Protein AF-A0A960NZM0-F1 (afdb_monomer)

Secondary structure (DSSP, 8-state):
-----EEEEEE-TT-SSHHHHHHHHHHHHHHHTT-EEEEEE-S-SSPP----HHHHHHTTS---TTS-EEEES-GGG--TT-SS-EEEE----SSS--HHHHHHHTTSSEEE-SSHHHHHH-

Radius of gyration: 14.07 Å; Cα contacts (8 Å, |Δi|>4): 224; chains: 1; bounding box: 39×29×35 Å

Sequence (122 aa):
MSEGRRLVWQSRWGLPIGYSIHSEEMAVALLRRGVRLAFQRSRWPVRGEIRDPLLIEASRRAVPPDAPMVAYDQADLFETAHPGHKVGFTMLEVDGLPADWVAACNRMDEIWTPSRWGAEVF

Solvent-accessible surface area (backbone atoms only — not comparable to full-atom values): 7037 Å² total; per-residue (Å²): 129,83,80,67,58,55,35,33,41,27,32,54,54,41,35,102,42,74,68,20,53,56,49,47,54,53,51,54,57,39,45,77,71,63,36,46,52,15,44,40,76,45,82,65,89,77,82,38,67,68,78,55,69,69,58,51,56,23,55,70,39,76,70,62,60,78,37,39,31,40,26,43,38,62,43,73,52,46,75,64,80,62,82,26,57,37,32,37,33,42,85,83,92,62,99,70,79,56,70,58,32,52,57,38,53,74,54,34,79,41,80,46,48,95,44,72,69,47,66,76,74,109

pLDDT: mean 93.37, std 9.21, range [40.94, 98.69]

Nearest PDB structures (foldseek):
  1xv5-assembly1_A  TM=5.093E-01  e=2.959E-02  Tequatrovirus T4
  1y8z-assembly1_A  TM=4.773E-01  e=6.019E-02  Tequatrovirus T4
  1y6g-assembly1_B  TM=4.669E-01  e=1.924E-01  Tequatrovirus T4
  2eq5-assembly2_D  TM=3.579E-01  e=7.966E-01  Pyrococcus horikoshii OT3
  3ksm-assembly2_A  TM=4.436E-01  e=3.298E+00  Hahella chejuensis KCTC 2396

Foldseek 3Di:
DPPFAEEEEEAQAQDPDPLNVVSVVVVVVCVVVRYQYAYDYWPDPDHHDHDDPSVVVNPPDDDDLAHEYEHRDQLLRAPLVRNYAYEYEDDDDDDADDPSSVVSCVSHPYYDYPDPVVVVRD

Structure (mmCIF, N/CA/C/O backbone):
data_AF-A0A960NZM0-F1
#
_entry.id   AF-A0A960NZM0-F1
#
loop_
_atom_site.group_PDB
_atom_site.id
_atom_site.type_symbol
_atom_site.label_atom_id
_atom_site.label_alt_id
_atom_site.label_comp_id
_atom_site.label_asym_id
_atom_site.label_entity_id
_atom_site.label_seq_id
_atom_site.pdbx_PDB_ins_code
_atom_site.Cartn_x
_atom_site.Cartn_y
_atom_site.Cartn_z
_atom_site.occupancy
_atom_site.B_iso_or_equiv
_atom_site.auth_seq_id
_atom_site.auth_comp_id
_atom_site.auth_asym_id
_atom_site.auth_atom_id
_atom_site.pdbx_PDB_model_num
ATOM 1 N N . MET A 1 1 ? -26.244 -2.349 12.254 1.00 40.94 1 MET A N 1
ATOM 2 C CA . MET A 1 1 ? -25.157 -1.351 12.164 1.00 40.94 1 MET A CA 1
ATOM 3 C C . MET A 1 1 ? -24.362 -1.707 10.923 1.00 40.94 1 MET 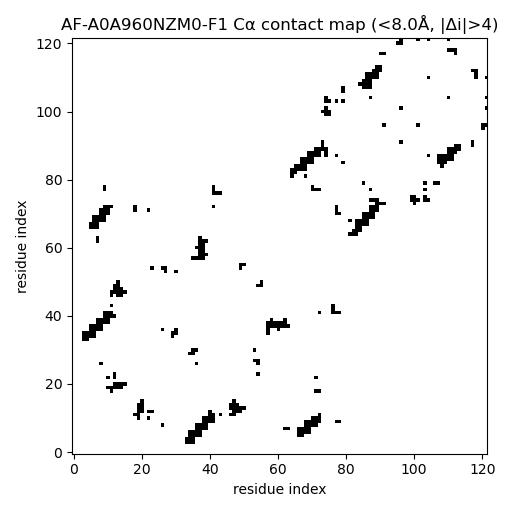A C 1
ATOM 5 O O . MET A 1 1 ? -23.819 -2.799 10.899 1.00 40.94 1 MET A O 1
ATOM 9 N N . SER A 1 2 ? -24.383 -0.894 9.865 1.00 46.75 2 SER A N 1
ATOM 10 C CA . SER A 1 2 ? -23.482 -1.130 8.728 1.00 46.75 2 SER A CA 1
ATOM 11 C C . SER A 1 2 ? -22.060 -1.043 9.271 1.00 46.75 2 SER A C 1
ATOM 13 O O . SER A 1 2 ? -21.682 0.026 9.750 1.00 46.75 2 SER A O 1
ATOM 15 N N . GLU A 1 3 ? -21.287 -2.130 9.242 1.00 60.25 3 GLU A N 1
ATOM 16 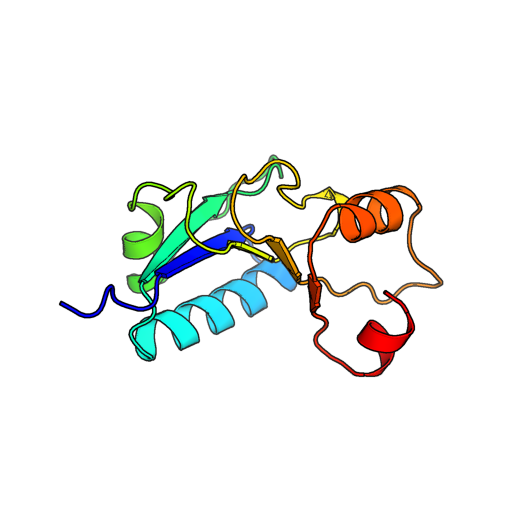C CA . GLU A 1 3 ? -19.838 -2.012 9.414 1.00 60.25 3 GLU A CA 1
ATOM 17 C C . GLU A 1 3 ? -19.358 -0.975 8.392 1.00 60.25 3 GLU A C 1
ATOM 19 O O . GLU A 1 3 ? -19.628 -1.092 7.195 1.00 60.25 3 GLU A O 1
ATOM 24 N N . GLY A 1 4 ? -18.772 0.126 8.864 1.00 76.06 4 GLY A N 1
ATOM 25 C CA . GLY A 1 4 ? -18.246 1.156 7.973 1.00 76.06 4 GLY A CA 1
ATOM 26 C C . GLY A 1 4 ? -17.177 0.553 7.061 1.00 76.06 4 GLY A C 1
ATOM 27 O O . GLY A 1 4 ? -16.436 -0.332 7.487 1.00 76.06 4 GLY A O 1
ATOM 28 N N . ARG A 1 5 ? -17.085 1.033 5.815 1.00 91.44 5 ARG A N 1
ATOM 29 C CA . ARG A 1 5 ? -16.081 0.574 4.840 1.00 91.44 5 ARG A CA 1
ATOM 30 C C . ARG A 1 5 ? -14.685 0.686 5.463 1.00 91.44 5 ARG A C 1
ATOM 32 O O . ARG A 1 5 ? -14.240 1.798 5.746 1.00 91.44 5 ARG A O 1
ATOM 39 N N . ARG A 1 6 ? -14.024 -0.448 5.705 1.00 95.69 6 ARG A N 1
ATOM 40 C CA . ARG A 1 6 ? -12.700 -0.546 6.340 1.00 95.69 6 ARG A CA 1
ATOM 41 C C . ARG A 1 6 ? -11.689 -1.157 5.382 1.00 95.69 6 ARG A C 1
ATOM 43 O O . ARG A 1 6 ? -12.048 -2.029 4.598 1.00 95.69 6 ARG A O 1
ATOM 50 N N . LEU A 1 7 ? -10.450 -0.686 5.451 1.00 97.31 7 LEU A N 1
ATOM 51 C CA . LEU A 1 7 ? -9.372 -1.117 4.569 1.00 97.31 7 LEU A CA 1
ATOM 52 C C . LEU A 1 7 ? -8.027 -1.037 5.301 1.00 97.31 7 LEU A C 1
ATOM 54 O O . LEU A 1 7 ? -7.761 -0.076 6.026 1.00 97.31 7 LEU A O 1
ATOM 58 N N . VAL A 1 8 ? -7.168 -2.030 5.098 1.00 98.50 8 VAL A N 1
ATOM 59 C CA . VAL A 1 8 ? -5.751 -1.947 5.461 1.00 98.50 8 VAL A CA 1
ATOM 60 C C . VAL A 1 8 ? -5.003 -1.306 4.299 1.00 98.50 8 VAL A C 1
ATOM 62 O O . VAL A 1 8 ? -5.140 -1.726 3.154 1.00 98.50 8 VAL A O 1
ATOM 65 N N . TRP A 1 9 ? -4.219 -0.275 4.578 1.00 98.62 9 TRP A N 1
ATOM 66 C CA . TRP A 1 9 ? -3.398 0.389 3.575 1.00 98.62 9 TRP A CA 1
ATOM 67 C C . TRP A 1 9 ? -1.933 0.149 3.899 1.00 98.62 9 TRP A C 1
ATOM 69 O O . TRP A 1 9 ? -1.424 0.691 4.885 1.00 98.62 9 TRP A O 1
ATOM 79 N N . GLN A 1 10 ? -1.263 -0.673 3.094 1.00 98.38 10 GLN A N 1
ATOM 80 C CA . GLN A 1 10 ? 0.172 -0.861 3.208 1.00 98.38 10 GLN A CA 1
ATOM 81 C C . GLN A 1 10 ? 0.917 0.103 2.291 1.00 98.38 10 GLN A C 1
ATOM 83 O O . GLN A 1 10 ? 0.627 0.167 1.103 1.00 98.38 10 GLN A O 1
ATOM 88 N N . SER A 1 11 ? 1.871 0.856 2.847 1.00 97.94 11 SER A N 1
ATOM 89 C CA . SER A 1 11 ? 2.695 1.808 2.091 1.00 97.94 11 SER A CA 1
ATOM 90 C C . SER A 1 11 ? 3.938 2.257 2.882 1.00 97.94 11 SER A C 1
ATOM 92 O O . SER A 1 11 ? 4.222 1.764 3.981 1.00 97.94 11 SER A O 1
ATOM 94 N N . ARG A 1 12 ? 4.664 3.227 2.319 1.00 96.69 12 ARG A N 1
ATOM 95 C CA . ARG A 1 12 ? 5.855 3.896 2.855 1.00 96.69 12 ARG A CA 1
ATOM 96 C C . ARG A 1 12 ? 5.625 5.384 3.154 1.00 96.69 12 ARG A C 1
ATOM 98 O O . ARG A 1 12 ? 6.541 6.174 2.954 1.00 96.69 12 ARG A O 1
ATOM 105 N N . TRP A 1 13 ? 4.425 5.746 3.623 1.00 98.00 13 TRP A N 1
ATOM 106 C CA . TRP A 1 13 ? 4.042 7.135 3.920 1.00 98.00 13 TRP A CA 1
ATOM 107 C C . TRP A 1 13 ? 5.139 7.930 4.647 1.00 98.00 13 TRP A C 1
ATOM 109 O O . TRP A 1 13 ? 5.797 7.431 5.567 1.00 98.00 13 TRP A O 1
ATOM 119 N N . GLY A 1 14 ? 5.292 9.189 4.249 1.00 97.56 14 GLY A N 1
ATOM 120 C CA . GLY A 1 14 ? 6.273 10.140 4.752 1.00 97.56 14 GLY A CA 1
ATOM 121 C C . GLY A 1 14 ? 7.628 10.100 4.042 1.00 97.56 14 GLY A C 1
ATOM 122 O O . GLY A 1 14 ? 8.518 10.864 4.420 1.00 97.56 14 GLY A O 1
ATOM 123 N N . LEU A 1 15 ? 7.842 9.206 3.067 1.00 97.12 15 LEU A N 1
ATOM 124 C CA . LEU A 1 15 ? 9.054 9.227 2.242 1.00 97.12 15 LEU A CA 1
ATOM 125 C C . LEU A 1 15 ? 8.874 10.189 1.054 1.00 97.12 15 LEU A C 1
ATOM 127 O O . LEU A 1 15 ? 7.833 10.167 0.405 1.00 97.12 15 LEU A O 1
ATOM 131 N N . PRO A 1 16 ? 9.889 10.987 0.679 1.00 95.12 16 PRO A N 1
ATOM 132 C CA . PRO A 1 16 ? 9.798 11.910 -0.454 1.00 95.12 16 PRO A CA 1
ATOM 133 C C . PRO A 1 16 ? 10.038 11.190 -1.797 1.00 95.12 16 PRO A C 1
ATOM 135 O O . PRO A 1 16 ? 10.929 11.554 -2.560 1.00 95.12 16 PRO A O 1
ATOM 138 N N . ILE A 1 17 ? 9.276 10.128 -2.073 1.00 93.25 17 ILE A N 1
ATOM 139 C CA . ILE A 1 17 ? 9.381 9.301 -3.288 1.00 93.25 17 ILE A CA 1
ATOM 140 C C . ILE A 1 17 ? 8.021 9.172 -3.975 1.00 93.25 17 ILE A C 1
ATOM 142 O O . ILE A 1 17 ? 6.990 9.191 -3.305 1.00 93.25 17 ILE A O 1
ATOM 146 N N . GLY A 1 18 ? 8.016 8.971 -5.298 1.00 91.75 18 GLY A N 1
ATOM 147 C CA . GLY A 1 18 ? 6.788 8.939 -6.107 1.00 91.75 18 GLY A CA 1
ATOM 148 C C . GLY A 1 18 ? 5.720 7.970 -5.587 1.00 91.75 18 GLY A C 1
ATOM 149 O O . GLY A 1 18 ? 4.565 8.358 -5.433 1.00 91.75 18 GLY A O 1
ATOM 150 N N . TYR A 1 19 ? 6.124 6.752 -5.207 1.00 93.50 19 TYR A N 1
ATOM 151 C CA . TYR A 1 19 ? 5.231 5.770 -4.585 1.00 93.50 19 TYR A CA 1
ATOM 152 C C . TYR A 1 19 ? 4.552 6.299 -3.319 1.00 93.50 19 TYR A C 1
ATOM 154 O O . TYR A 1 19 ? 3.342 6.176 -3.184 1.00 93.50 19 TYR A O 1
ATOM 162 N N . SER A 1 20 ? 5.312 6.893 -2.397 1.00 95.88 20 SER A N 1
ATOM 163 C CA . SER A 1 20 ? 4.767 7.390 -1.129 1.00 95.88 20 SER A CA 1
ATOM 164 C C . SER A 1 20 ? 3.835 8.570 -1.360 1.00 95.88 20 SER A C 1
ATOM 166 O O . SER A 1 20 ? 2.714 8.551 -0.869 1.00 95.88 20 SER A O 1
ATOM 168 N N . ILE A 1 21 ? 4.257 9.544 -2.172 1.00 96.31 21 ILE A N 1
ATOM 169 C CA . ILE A 1 21 ? 3.478 10.757 -2.451 1.00 96.31 21 ILE A CA 1
ATOM 170 C C . ILE A 1 21 ? 2.118 10.389 -3.055 1.00 96.31 21 ILE A C 1
ATOM 172 O O . ILE A 1 21 ? 1.081 10.802 -2.543 1.00 96.31 21 ILE A O 1
ATOM 176 N N . HIS A 1 22 ? 2.091 9.554 -4.098 1.00 96.38 22 HIS A N 1
ATOM 177 C CA . HIS A 1 22 ? 0.825 9.161 -4.721 1.00 96.38 22 HIS A CA 1
ATOM 178 C C . HIS A 1 22 ? -0.029 8.280 -3.787 1.00 96.38 22 HIS A C 1
ATOM 180 O O . HIS A 1 22 ? -1.250 8.433 -3.727 1.00 96.38 22 HIS A O 1
ATOM 186 N N . SER A 1 23 ? 0.606 7.408 -2.998 1.00 97.81 23 SER A N 1
ATOM 187 C CA . SER A 1 23 ? -0.076 6.585 -1.995 1.00 97.81 23 SER A CA 1
ATOM 188 C C . SER A 1 23 ? -0.759 7.411 -0.901 1.00 97.81 23 SER A C 1
ATOM 190 O O . SER A 1 23 ? -1.869 7.080 -0.482 1.00 97.81 23 SER A O 1
ATOM 192 N N . GLU A 1 24 ? -0.107 8.474 -0.428 1.00 98.50 24 GLU A N 1
ATOM 193 C CA . GLU A 1 24 ? -0.643 9.397 0.577 1.00 98.50 24 GLU A CA 1
ATOM 194 C C . GLU A 1 24 ? -1.878 10.130 0.046 1.00 98.50 24 GLU A C 1
ATOM 196 O O . GLU A 1 24 ? -2.915 10.129 0.710 1.00 98.50 24 GLU A O 1
ATOM 201 N N . GLU A 1 25 ? -1.819 10.657 -1.181 1.00 98.12 25 GLU A N 1
ATOM 202 C CA . GLU A 1 25 ? -2.955 11.340 -1.814 1.00 98.12 25 GLU A CA 1
ATOM 203 C C . GLU A 1 25 ? -4.178 10.422 -1.962 1.00 98.12 25 GLU A C 1
ATOM 205 O O . GLU A 1 25 ? -5.305 10.802 -1.620 1.00 98.12 25 GLU A O 1
ATOM 210 N N . MET A 1 26 ? -3.972 9.176 -2.405 1.00 98.00 26 MET A N 1
ATOM 211 C CA . MET A 1 26 ? -5.056 8.192 -2.503 1.00 98.00 26 MET A CA 1
ATOM 212 C C . MET A 1 26 ? -5.644 7.846 -1.131 1.00 98.00 26 MET A C 1
ATOM 214 O O . MET A 1 26 ? -6.868 7.803 -0.971 1.00 98.00 26 MET A O 1
ATOM 218 N N . ALA A 1 27 ? -4.795 7.642 -0.124 1.00 98.44 27 ALA A N 1
ATOM 219 C CA . ALA A 1 27 ? -5.235 7.339 1.231 1.00 98.44 27 ALA A CA 1
ATOM 220 C C . ALA A 1 27 ? -6.043 8.490 1.853 1.00 98.44 27 ALA A C 1
ATOM 222 O O . ALA A 1 27 ? -7.122 8.260 2.409 1.00 98.44 27 ALA A O 1
ATOM 223 N N . VAL A 1 28 ? -5.585 9.735 1.698 1.00 98.69 28 VAL A N 1
ATOM 224 C CA . VAL A 1 28 ? -6.317 10.936 2.131 1.00 98.69 28 VAL A CA 1
ATOM 225 C C . VAL A 1 28 ? -7.662 11.040 1.408 1.00 98.69 28 VAL A C 1
ATOM 227 O O . VAL A 1 28 ? -8.691 11.304 2.039 1.00 98.69 28 VAL A O 1
ATOM 230 N N . ALA A 1 29 ? -7.702 10.783 0.098 1.00 98.25 29 ALA A N 1
ATOM 231 C CA . ALA A 1 29 ? -8.935 10.818 -0.685 1.00 98.25 29 ALA A CA 1
ATOM 232 C C . ALA A 1 29 ? -9.967 9.759 -0.244 1.00 98.25 29 ALA A C 1
ATOM 234 O O . ALA A 1 29 ? -11.174 10.029 -0.301 1.00 98.25 29 ALA A O 1
ATOM 235 N N . LEU A 1 30 ? -9.515 8.582 0.203 1.00 97.75 30 LEU A N 1
ATOM 236 C CA . LEU A 1 30 ? -10.356 7.527 0.781 1.00 97.75 30 LEU A CA 1
ATOM 237 C C . LEU A 1 30 ? -10.874 7.909 2.173 1.00 97.75 30 LEU A C 1
ATOM 239 O O . LEU A 1 30 ? -12.073 7.785 2.435 1.00 97.75 30 LEU A O 1
ATOM 243 N N . LEU A 1 31 ? -10.002 8.437 3.038 1.00 97.94 31 LEU A N 1
ATOM 244 C CA . LEU A 1 31 ? -10.372 8.919 4.374 1.00 97.94 31 LEU A CA 1
ATOM 245 C C . LEU A 1 31 ? -11.439 10.020 4.289 1.00 97.94 31 LEU A C 1
ATOM 247 O O . LEU A 1 31 ? -12.456 9.947 4.978 1.00 97.94 31 LEU A O 1
ATOM 251 N N . ARG A 1 32 ? -11.283 10.978 3.364 1.00 97.44 32 ARG A N 1
ATOM 252 C CA . ARG A 1 32 ? -12.276 12.038 3.094 1.00 97.44 32 ARG A CA 1
ATOM 253 C C . ARG A 1 32 ? -13.623 11.508 2.584 1.00 97.44 32 ARG A C 1
ATOM 255 O O . ARG A 1 32 ? -14.635 12.181 2.741 1.00 97.44 32 ARG A O 1
ATOM 262 N N . ARG A 1 33 ? -13.657 10.305 2.002 1.00 96.75 33 ARG A N 1
ATOM 263 C CA . ARG A 1 33 ? -14.885 9.605 1.568 1.00 96.75 3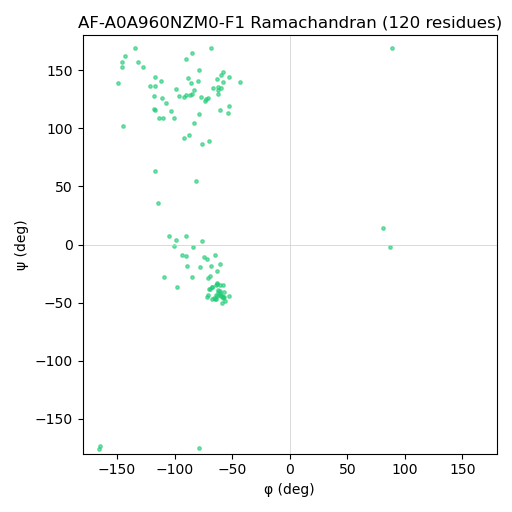3 ARG A CA 1
ATOM 264 C C . ARG A 1 33 ? -15.480 8.699 2.652 1.00 96.75 33 ARG A C 1
ATOM 266 O O . ARG A 1 33 ? -16.420 7.954 2.378 1.00 96.75 33 ARG A O 1
ATOM 273 N N . GLY A 1 34 ? -14.944 8.749 3.872 1.00 96.19 34 GLY A N 1
ATOM 274 C CA . GLY A 1 34 ? -15.432 7.979 5.014 1.00 96.19 34 GLY A CA 1
ATOM 275 C C . GLY A 1 34 ? -14.943 6.530 5.059 1.00 96.19 34 GLY A C 1
ATOM 276 O O . GLY A 1 34 ? -15.500 5.735 5.817 1.00 96.19 34 GLY A O 1
ATOM 277 N N . VAL A 1 35 ? -13.923 6.161 4.275 1.00 97.19 35 VAL A N 1
ATOM 278 C CA . VAL A 1 35 ? -13.280 4.844 4.396 1.00 97.19 35 VAL A CA 1
ATOM 279 C C . VAL A 1 35 ? -12.357 4.855 5.611 1.00 97.19 35 VAL A C 1
ATOM 281 O O . VAL A 1 35 ? -11.491 5.717 5.754 1.00 97.19 35 VAL A O 1
ATOM 284 N N . ARG A 1 36 ? -12.520 3.883 6.505 1.00 97.50 36 ARG A N 1
ATOM 285 C CA . ARG A 1 36 ? -11.681 3.723 7.691 1.00 97.50 36 ARG A CA 1
ATOM 286 C C . ARG A 1 36 ? -10.404 2.968 7.326 1.00 97.50 36 ARG A C 1
ATOM 288 O O . ARG A 1 36 ? -10.440 1.751 7.175 1.00 97.50 36 ARG A O 1
ATOM 295 N N . LEU A 1 37 ? -9.284 3.683 7.232 1.00 98.25 37 LEU A N 1
ATOM 296 C CA . LEU A 1 37 ? -7.975 3.068 6.994 1.00 98.25 37 LEU A CA 1
ATOM 297 C C . LEU A 1 37 ? -7.275 2.671 8.297 1.00 98.25 37 LEU A C 1
ATOM 299 O O . LEU A 1 37 ? -7.364 3.416 9.275 1.00 98.25 37 LEU A O 1
ATOM 303 N N . ALA A 1 38 ? -6.569 1.540 8.282 1.00 98.25 38 ALA A N 1
ATOM 304 C CA . ALA A 1 38 ? -5.487 1.201 9.208 1.00 98.25 38 ALA A CA 1
ATOM 305 C C . ALA A 1 38 ? -4.182 1.063 8.409 1.00 98.25 38 ALA A C 1
ATOM 307 O O . ALA A 1 38 ? -4.187 0.480 7.325 1.00 98.25 38 ALA A O 1
ATOM 308 N N . PHE A 1 39 ? -3.080 1.618 8.913 1.00 98.31 39 PHE A N 1
ATOM 309 C CA . PHE A 1 39 ? -1.804 1.625 8.192 1.00 98.31 39 PHE A CA 1
ATOM 310 C C . PHE A 1 39 ? -0.955 0.396 8.522 1.00 98.31 39 PHE A C 1
ATOM 312 O O . PHE A 1 39 ? -0.658 0.137 9.689 1.00 98.31 39 PHE A O 1
ATOM 319 N N . GLN A 1 40 ? -0.485 -0.297 7.489 1.00 97.62 40 GLN A N 1
ATOM 320 C CA . GLN A 1 40 ? 0.520 -1.353 7.585 1.00 97.62 40 GLN A CA 1
ATOM 321 C C . GLN A 1 40 ? 1.816 -0.837 6.944 1.00 97.62 40 GLN A C 1
ATOM 323 O O . GLN A 1 40 ? 1.916 -0.675 5.734 1.00 97.62 40 GLN A O 1
ATOM 328 N N . ARG A 1 41 ? 2.859 -0.556 7.723 1.00 96.38 41 ARG A N 1
ATOM 329 C CA . ARG A 1 41 ? 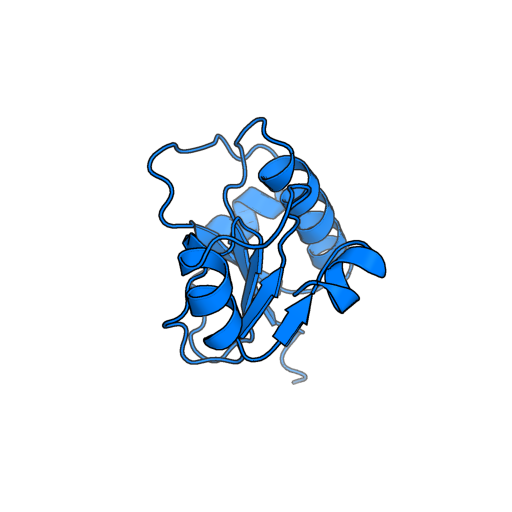4.126 -0.106 7.123 1.00 96.38 41 ARG A CA 1
ATOM 330 C C . ARG A 1 41 ? 4.745 -1.239 6.295 1.00 96.38 41 ARG A C 1
ATOM 332 O O . ARG A 1 41 ? 4.824 -2.364 6.787 1.00 96.38 41 ARG A O 1
ATOM 339 N N . SER A 1 42 ? 5.220 -0.943 5.084 1.00 94.94 42 SER A N 1
ATOM 340 C CA . SER A 1 42 ? 5.950 -1.942 4.294 1.00 94.94 42 SER A CA 1
ATOM 341 C C . SER A 1 42 ? 7.310 -2.294 4.914 1.00 94.94 42 SER A C 1
ATOM 343 O O . SER A 1 42 ? 7.783 -1.650 5.857 1.00 94.94 42 SER A O 1
ATOM 345 N N . ARG A 1 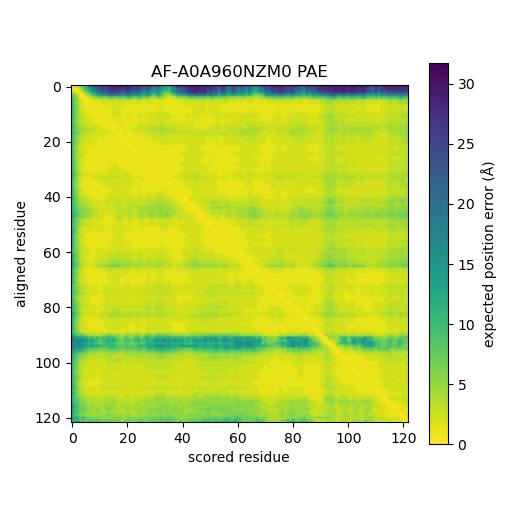43 ? 7.948 -3.354 4.407 1.00 94.00 43 ARG A N 1
ATOM 346 C CA . ARG A 1 43 ? 9.211 -3.891 4.953 1.00 94.00 43 ARG A CA 1
ATOM 347 C C . ARG A 1 43 ? 10.446 -3.060 4.594 1.00 94.00 43 ARG A C 1
ATOM 349 O O . ARG A 1 43 ? 11.557 -3.429 4.968 1.00 94.00 43 ARG A O 1
ATOM 356 N N . TRP A 1 44 ? 10.265 -1.939 3.899 1.00 94.12 44 TRP A N 1
ATOM 357 C CA . TRP A 1 44 ? 11.352 -1.035 3.549 1.00 94.12 44 TRP A CA 1
ATOM 358 C C . TRP A 1 44 ? 12.065 -0.496 4.805 1.00 94.12 44 TRP A C 1
ATOM 360 O 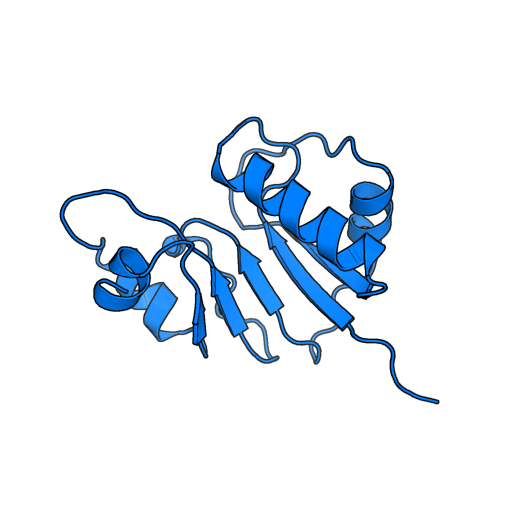O . TRP A 1 44 ? 11.400 -0.076 5.757 1.00 94.12 44 TRP A O 1
ATOM 370 N N . PRO A 1 45 ? 13.412 -0.482 4.838 1.00 93.50 45 PRO A N 1
ATOM 371 C CA . PRO A 1 45 ? 14.158 -0.159 6.055 1.00 93.50 45 PRO A CA 1
ATOM 372 C C . PRO A 1 45 ? 14.077 1.323 6.445 1.00 93.50 45 PRO A C 1
ATOM 374 O O . PRO A 1 45 ? 14.160 1.656 7.629 1.00 93.50 45 PRO A O 1
ATOM 377 N N . VAL A 1 46 ? 13.912 2.223 5.469 1.00 94.12 46 VAL A N 1
ATOM 378 C CA . VAL A 1 46 ? 13.877 3.672 5.716 1.00 94.12 46 VAL A CA 1
ATOM 379 C C . VAL A 1 46 ? 12.478 4.101 6.142 1.00 94.12 46 VAL A C 1
ATOM 381 O O . VAL A 1 46 ? 11.484 3.752 5.507 1.00 94.12 46 VAL A O 1
ATOM 384 N N . ARG A 1 47 ? 12.403 4.900 7.208 1.00 92.88 47 ARG A N 1
ATOM 385 C CA . ARG A 1 47 ? 11.145 5.455 7.712 1.00 92.88 47 ARG A CA 1
ATOM 386 C C . ARG A 1 47 ? 10.953 6.883 7.226 1.00 92.88 47 ARG A C 1
ATOM 388 O O . ARG A 1 47 ? 11.874 7.689 7.309 1.00 92.88 47 ARG A O 1
ATOM 395 N N . GLY A 1 48 ? 9.744 7.164 6.757 1.00 93.25 48 GLY A N 1
ATOM 396 C CA . GLY A 1 48 ? 9.275 8.510 6.471 1.00 93.25 48 GLY A CA 1
ATOM 397 C C . GLY A 1 48 ? 8.708 9.209 7.702 1.00 93.25 48 GLY A C 1
ATOM 398 O O . GLY A 1 48 ? 8.387 8.571 8.709 1.00 93.25 48 GLY A O 1
ATOM 399 N N . GLU A 1 49 ? 8.559 10.524 7.599 1.00 96.56 49 GLU A N 1
ATOM 400 C CA . GLU A 1 49 ? 7.823 11.336 8.567 1.00 96.56 49 GLU A CA 1
ATOM 401 C C . GLU A 1 49 ? 6.426 11.623 8.003 1.00 96.56 49 GLU A C 1
ATOM 403 O O . GLU A 1 49 ? 6.279 12.379 7.045 1.00 96.56 49 GLU A O 1
ATOM 408 N N . ILE A 1 50 ? 5.392 11.006 8.580 1.00 97.88 50 ILE A N 1
ATOM 409 C CA . ILE A 1 50 ? 4.002 11.256 8.177 1.00 97.88 50 ILE A CA 1
ATOM 410 C C . ILE A 1 50 ? 3.589 12.636 8.698 1.00 97.88 50 ILE A C 1
ATOM 412 O O . ILE A 1 50 ? 3.652 12.878 9.903 1.00 97.88 50 ILE A O 1
ATOM 416 N N . ARG A 1 51 ? 3.144 13.524 7.801 1.00 97.00 51 ARG A N 1
ATOM 417 C CA . ARG A 1 51 ? 2.784 14.914 8.141 1.00 97.00 51 ARG A CA 1
ATOM 418 C C . ARG A 1 51 ? 1.289 15.210 8.080 1.00 97.00 51 ARG A C 1
ATOM 420 O O . ARG A 1 51 ? 0.825 16.084 8.807 1.00 97.00 51 ARG A O 1
ATOM 427 N N . ASP A 1 52 ? 0.534 14.498 7.245 1.00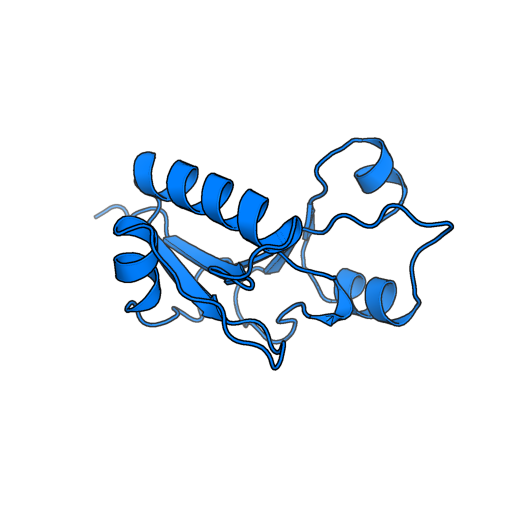 98.31 52 ASP A N 1
ATOM 428 C CA . ASP A 1 52 ? -0.911 14.709 7.136 1.00 98.31 52 ASP A CA 1
ATOM 429 C C . ASP A 1 52 ? -1.638 14.198 8.403 1.00 98.31 52 ASP A C 1
ATOM 431 O O . ASP A 1 52 ? -1.474 13.029 8.775 1.00 98.31 52 ASP A O 1
ATOM 435 N N . PRO A 1 53 ? -2.458 15.029 9.079 1.00 98.38 53 PRO A N 1
ATOM 436 C CA . PRO A 1 53 ? -3.154 14.632 10.303 1.00 98.38 53 PRO A CA 1
ATOM 437 C C . PRO A 1 53 ? -4.074 13.412 10.156 1.00 98.38 53 PRO A C 1
ATOM 439 O O . PRO A 1 53 ? -4.170 12.613 11.090 1.00 98.38 53 PRO A O 1
ATOM 442 N N . LEU A 1 54 ? -4.729 13.233 9.002 1.00 98.31 54 LEU A N 1
ATOM 443 C CA . LEU A 1 54 ? -5.611 12.089 8.748 1.00 98.31 54 LEU A CA 1
ATOM 444 C C . LEU A 1 54 ? -4.802 10.796 8.632 1.00 98.31 54 LEU A C 1
ATOM 446 O O . LEU A 1 54 ? -5.220 9.750 9.135 1.00 98.31 54 LEU A O 1
ATOM 450 N N . LEU A 1 55 ? -3.625 10.868 8.009 1.00 98.62 55 LEU A N 1
ATOM 451 C CA . LEU A 1 55 ? -2.714 9.731 7.903 1.00 98.62 55 LEU A CA 1
ATOM 452 C C . LEU A 1 55 ? -2.088 9.378 9.255 1.00 98.62 55 LEU A C 1
ATOM 454 O O . LEU A 1 55 ? -1.989 8.196 9.581 1.00 98.62 55 LEU A O 1
ATOM 458 N N . ILE A 1 56 ? -1.742 10.376 10.077 1.00 98.69 56 ILE A N 1
ATOM 459 C CA . ILE A 1 56 ? -1.279 10.165 11.461 1.00 98.69 56 ILE A CA 1
ATOM 460 C C . ILE A 1 56 ? -2.358 9.463 12.297 1.00 98.69 56 ILE A C 1
ATOM 462 O O . ILE A 1 56 ? -2.053 8.571 13.090 1.00 98.69 56 ILE A O 1
ATOM 466 N N . GLU A 1 57 ? -3.628 9.847 12.151 1.00 98.31 57 GLU A N 1
ATOM 467 C CA . GLU A 1 57 ? -4.724 9.169 12.848 1.00 98.31 57 GLU A CA 1
ATOM 468 C C . GLU A 1 57 ? -4.881 7.721 12.360 1.00 98.31 57 GLU A C 1
ATOM 470 O O . GLU A 1 57 ? -4.964 6.793 13.171 1.00 98.31 57 GLU A O 1
ATOM 475 N N . ALA A 1 58 ? -4.868 7.507 11.041 1.00 98.25 58 ALA A N 1
ATOM 476 C CA . ALA A 1 58 ? -4.944 6.177 10.445 1.00 98.25 58 ALA A CA 1
ATOM 477 C C . ALA A 1 58 ? -3.772 5.278 10.877 1.00 98.25 58 ALA A C 1
ATOM 479 O O . ALA A 1 58 ? -3.969 4.082 11.107 1.00 98.25 58 ALA A O 1
ATOM 480 N N . SER A 1 59 ? -2.574 5.847 11.057 1.00 98.00 59 SER A N 1
ATOM 481 C CA . SER A 1 59 ? -1.374 5.102 11.439 1.00 98.00 59 SER A CA 1
ATOM 482 C C . SER A 1 59 ? -1.359 4.604 12.880 1.00 98.00 59 SER A C 1
ATOM 484 O O . SER A 1 59 ? -0.506 3.797 13.238 1.00 98.00 59 SER A O 1
ATOM 486 N N . ARG A 1 60 ? -2.275 5.090 13.721 1.00 97.62 60 ARG A N 1
ATOM 487 C CA . ARG A 1 60 ? -2.414 4.666 15.124 1.00 97.62 60 ARG A CA 1
ATOM 488 C C . ARG A 1 60 ? -3.430 3.541 15.310 1.00 97.62 60 ARG A C 1
ATOM 490 O O . ARG A 1 60 ? -3.554 3.012 16.412 1.00 97.62 60 ARG A O 1
ATOM 497 N N . ARG A 1 61 ? -4.191 3.197 14.270 1.00 96.88 61 ARG A N 1
ATOM 498 C CA . ARG A 1 61 ? -5.230 2.163 14.339 1.00 96.88 61 ARG A CA 1
ATOM 499 C C . ARG A 1 61 ? -4.599 0.777 14.238 1.00 96.88 61 ARG A C 1
ATOM 501 O O . ARG A 1 61 ? -3.682 0.566 13.452 1.00 96.88 61 ARG A O 1
ATOM 508 N N . ALA A 1 62 ? -5.121 -0.169 15.015 1.00 96.56 62 ALA A N 1
ATOM 509 C CA . ALA A 1 62 ? -4.746 -1.572 14.882 1.00 96.56 62 ALA A CA 1
ATOM 510 C C . ALA A 1 62 ? -5.151 -2.096 13.497 1.00 96.56 62 ALA A C 1
ATOM 512 O O . ALA A 1 62 ? -6.207 -1.725 12.984 1.00 96.56 62 ALA A O 1
ATOM 513 N N . VAL A 1 63 ? -4.317 -2.956 12.915 1.00 96.44 63 VAL A N 1
ATOM 514 C CA . VAL A 1 63 ? -4.562 -3.570 11.607 1.00 96.44 63 VAL A CA 1
ATOM 515 C C . VAL A 1 63 ? -5.556 -4.726 11.775 1.00 96.44 63 VAL A C 1
ATOM 517 O O . VAL A 1 63 ? -5.217 -5.715 12.426 1.00 96.44 63 VAL A O 1
ATOM 520 N N . PRO A 1 64 ? -6.789 -4.619 11.244 1.00 94.31 64 PRO A N 1
ATOM 521 C CA . PRO A 1 64 ? -7.750 -5.716 11.284 1.00 94.31 64 PRO A CA 1
ATOM 522 C C . PRO A 1 64 ? -7.333 -6.831 10.306 1.00 94.31 64 PRO A C 1
ATOM 524 O O . PRO A 1 64 ? -7.162 -6.548 9.119 1.00 94.31 64 PRO A O 1
ATOM 527 N N . PRO A 1 65 ? -7.193 -8.091 10.756 1.00 93.50 65 PRO A N 1
ATOM 528 C CA . PRO A 1 65 ? -6.750 -9.188 9.891 1.00 93.50 65 PRO A CA 1
ATOM 529 C C . PRO A 1 65 ? -7.793 -9.571 8.828 1.00 93.50 65 PRO A C 1
ATOM 531 O O . PRO A 1 65 ? -7.442 -10.056 7.761 1.00 93.50 65 PRO A O 1
ATOM 534 N N . ASP A 1 66 ? -9.074 -9.340 9.100 1.00 92.94 66 ASP A N 1
ATOM 535 C CA . ASP A 1 66 ? -10.208 -9.722 8.255 1.00 92.94 66 ASP A CA 1
ATOM 536 C C . ASP A 1 66 ? -10.607 -8.651 7.225 1.00 92.94 66 ASP A C 1
ATOM 538 O O . ASP A 1 66 ? -11.415 -8.920 6.337 1.00 92.94 66 ASP A O 1
ATOM 542 N N . ALA A 1 67 ? -10.062 -7.434 7.317 1.00 96.31 67 ALA A N 1
ATOM 543 C CA . ALA A 1 67 ? -10.360 -6.394 6.338 1.00 96.31 67 ALA A CA 1
ATOM 544 C C . ALA A 1 67 ? -9.553 -6.603 5.044 1.00 96.31 67 ALA A C 1
ATOM 546 O O . ALA A 1 67 ? -8.415 -7.076 5.106 1.00 96.31 67 ALA A O 1
ATOM 547 N N . PRO A 1 68 ? -10.080 -6.185 3.880 1.00 97.56 68 PRO A N 1
ATOM 548 C CA . PRO A 1 68 ? -9.290 -6.122 2.658 1.00 97.56 68 PRO A CA 1
ATOM 549 C C . PRO A 1 68 ? -8.063 -5.223 2.843 1.00 97.56 68 PRO A C 1
ATOM 551 O O . PRO A 1 68 ? -8.113 -4.234 3.583 1.00 97.56 68 PRO A O 1
ATOM 554 N N . MET A 1 69 ? -6.977 -5.545 2.150 1.00 98.44 69 MET A N 1
ATOM 555 C CA . MET A 1 69 ? -5.740 -4.777 2.150 1.00 98.44 69 MET A CA 1
ATOM 556 C C . MET A 1 69 ? -5.371 -4.329 0.741 1.00 98.44 69 MET A C 1
ATOM 558 O O . MET A 1 69 ? -5.398 -5.128 -0.189 1.00 98.44 69 MET A O 1
ATOM 562 N N . VAL A 1 70 ? -4.950 -3.071 0.614 1.00 98.56 70 VAL A N 1
ATOM 563 C CA . VAL A 1 70 ? -4.211 -2.577 -0.552 1.00 98.56 70 VAL A CA 1
ATOM 564 C C . VAL A 1 70 ? -2.738 -2.456 -0.171 1.00 98.56 70 VAL A C 1
ATOM 566 O O . VAL A 1 70 ? -2.385 -1.644 0.686 1.00 98.56 70 VAL A O 1
ATOM 569 N N . ALA A 1 71 ? -1.885 -3.258 -0.803 1.00 98.31 71 ALA A N 1
ATOM 570 C CA . ALA A 1 71 ? -0.436 -3.133 -0.758 1.00 98.31 71 ALA A CA 1
ATOM 571 C C . ALA A 1 71 ? 0.030 -2.171 -1.846 1.00 98.31 71 ALA A C 1
ATOM 573 O O . ALA A 1 71 ? 0.210 -2.556 -2.995 1.00 98.31 71 ALA A O 1
ATOM 574 N N . TYR A 1 72 ? 0.187 -0.903 -1.481 1.00 97.88 72 TYR A N 1
ATOM 575 C CA . TYR A 1 72 ? 0.636 0.153 -2.373 1.00 97.88 72 TYR A CA 1
ATOM 576 C C . TYR A 1 72 ? 2.156 0.286 -2.296 1.00 97.88 72 TYR A C 1
ATOM 578 O O . TYR A 1 72 ? 2.684 1.006 -1.441 1.00 97.88 72 TYR A O 1
ATOM 586 N N . ASP A 1 73 ? 2.873 -0.427 -3.161 1.00 96.00 73 ASP A N 1
ATOM 587 C CA . ASP A 1 73 ? 4.334 -0.413 -3.152 1.00 96.00 73 ASP A CA 1
ATOM 588 C C . ASP A 1 73 ? 4.956 -1.010 -4.431 1.00 96.00 73 ASP A C 1
ATOM 590 O O . ASP A 1 73 ? 4.267 -1.392 -5.379 1.00 96.00 73 ASP A O 1
ATOM 594 N N . GLN A 1 74 ? 6.285 -1.094 -4.449 1.00 94.31 74 GLN A N 1
ATOM 595 C CA . GLN A 1 74 ? 7.004 -2.029 -5.313 1.00 94.31 74 GLN A CA 1
ATOM 596 C C . GLN A 1 74 ? 6.543 -3.460 -4.997 1.00 94.31 74 GLN A C 1
ATOM 598 O O . GLN A 1 74 ? 6.310 -3.785 -3.829 1.00 94.31 74 GLN A O 1
ATOM 603 N N . ALA A 1 75 ? 6.365 -4.298 -6.020 1.00 95.12 75 ALA A N 1
ATOM 604 C CA . ALA A 1 75 ? 5.690 -5.583 -5.834 1.00 95.12 75 ALA A CA 1
ATOM 605 C C . ALA A 1 75 ? 6.452 -6.529 -4.892 1.00 95.12 75 ALA A C 1
ATOM 607 O O . ALA A 1 75 ? 5.835 -7.205 -4.072 1.00 95.12 75 ALA A O 1
ATOM 608 N N . ASP A 1 76 ? 7.785 -6.510 -4.910 1.00 94.69 76 ASP A N 1
ATOM 609 C CA . ASP A 1 76 ? 8.638 -7.270 -3.984 1.00 94.69 76 ASP A CA 1
ATOM 610 C C . ASP A 1 76 ? 8.437 -6.894 -2.499 1.00 94.69 76 ASP A C 1
ATOM 612 O O . ASP A 1 76 ? 8.786 -7.665 -1.601 1.00 94.69 76 ASP A O 1
ATOM 616 N N . LEU A 1 77 ? 7.811 -5.745 -2.219 1.00 96.56 77 LEU A N 1
ATOM 617 C CA . LEU A 1 77 ? 7.480 -5.269 -0.873 1.00 96.56 77 LEU A CA 1
ATOM 618 C C . LEU A 1 77 ? 6.025 -5.534 -0.460 1.00 96.56 77 LEU A C 1
ATOM 620 O O . LEU A 1 77 ? 5.621 -5.107 0.628 1.00 96.56 77 LEU A O 1
ATOM 624 N N . PHE A 1 78 ? 5.218 -6.211 -1.279 1.00 97.88 78 PHE A N 1
ATOM 625 C CA . PHE A 1 78 ? 3.838 -6.545 -0.924 1.00 97.88 78 PHE A CA 1
ATOM 626 C C . PHE A 1 78 ? 3.757 -7.459 0.310 1.00 97.88 78 PHE A C 1
ATOM 628 O O . PHE A 1 78 ? 4.452 -8.475 0.428 1.00 97.88 78 PHE A O 1
ATOM 635 N N . GLU A 1 79 ? 2.843 -7.139 1.228 1.00 97.38 79 GLU A N 1
ATOM 636 C CA . GLU A 1 79 ? 2.475 -8.002 2.346 1.00 97.38 79 GLU A CA 1
ATOM 637 C C . GLU A 1 79 ? 1.568 -9.125 1.840 1.00 97.38 79 GLU A C 1
ATOM 639 O O . GLU A 1 79 ? 0.343 -9.084 1.818 1.00 97.38 79 GLU A O 1
ATOM 644 N N . THR A 1 80 ? 2.226 -10.170 1.386 1.00 97.19 80 THR A N 1
ATOM 645 C CA . THR A 1 80 ? 1.610 -11.323 0.734 1.00 97.19 80 THR A CA 1
ATOM 646 C C . THR A 1 80 ? 1.093 -12.370 1.728 1.00 97.19 80 THR A C 1
ATOM 648 O O . THR A 1 80 ? 0.546 -13.389 1.306 1.00 97.19 80 THR A O 1
ATOM 651 N N . ALA A 1 81 ? 1.288 -12.169 3.038 1.00 96.25 81 ALA A N 1
ATOM 652 C CA . ALA A 1 81 ? 0.793 -13.055 4.094 1.00 96.25 81 ALA A CA 1
ATOM 653 C C . ALA A 1 81 ? -0.424 -12.486 4.849 1.00 96.25 81 ALA A C 1
ATOM 655 O O . ALA A 1 81 ? -0.854 -13.078 5.839 1.00 96.25 81 ALA A O 1
ATOM 656 N N . HIS A 1 82 ? -0.991 -11.358 4.402 1.00 96.50 82 HIS A N 1
ATOM 657 C CA . HIS A 1 82 ? -2.226 -10.830 4.987 1.00 96.50 82 HIS A CA 1
ATOM 658 C C . HIS A 1 82 ? -3.387 -11.824 4.793 1.00 96.50 82 HIS A C 1
ATOM 660 O O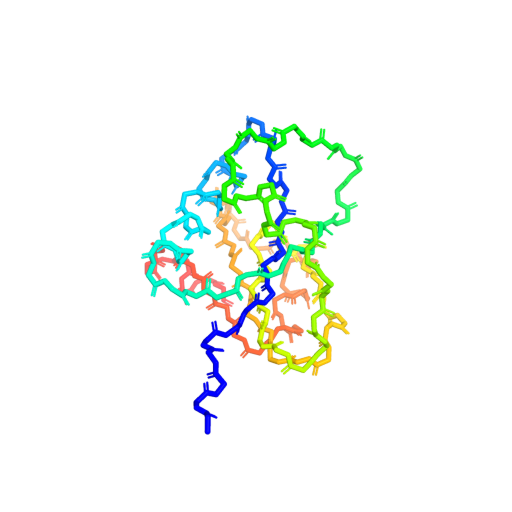 . HIS A 1 82 ? -3.594 -12.292 3.672 1.00 96.50 82 HIS A O 1
ATOM 666 N N . PRO A 1 83 ? -4.139 -12.174 5.853 1.00 95.56 83 PRO A N 1
ATOM 667 C CA . PRO A 1 83 ? -5.151 -13.227 5.769 1.00 95.56 83 PRO A CA 1
ATOM 668 C C . PRO A 1 83 ? -6.455 -12.790 5.083 1.00 95.56 83 PRO A C 1
ATOM 670 O O . PRO A 1 83 ? -7.218 -13.650 4.649 1.00 95.56 83 PRO A O 1
ATOM 673 N N . GLY A 1 84 ? -6.726 -11.484 4.988 1.00 94.19 84 GLY A N 1
ATOM 674 C CA . GLY A 1 84 ? -7.860 -10.941 4.234 1.00 94.19 84 GLY A CA 1
ATOM 675 C C . GLY A 1 84 ? -7.613 -10.884 2.720 1.00 94.19 84 GLY A C 1
ATOM 676 O O . GLY A 1 84 ? -6.572 -11.315 2.228 1.00 94.19 84 GLY A O 1
ATOM 677 N N . HIS A 1 85 ? -8.566 -10.306 1.978 1.00 97.81 85 HIS A N 1
ATOM 678 C CA . HIS A 1 85 ? -8.424 -10.047 0.534 1.00 97.81 85 HIS A CA 1
ATOM 679 C C . HIS A 1 85 ? -7.263 -9.082 0.264 1.00 97.81 85 HIS A C 1
ATOM 681 O O . HIS A 1 85 ? -7.160 -8.047 0.926 1.00 97.81 85 HIS A O 1
ATOM 687 N N . LYS A 1 86 ? -6.396 -9.403 -0.694 1.00 98.25 86 LYS A N 1
ATOM 688 C CA . LYS A 1 86 ? -5.131 -8.715 -0.976 1.00 98.25 86 LYS A CA 1
ATOM 689 C C . LYS A 1 86 ? -5.150 -8.117 -2.373 1.00 98.25 86 LYS A C 1
ATOM 691 O O . LYS A 1 86 ? -5.131 -8.836 -3.366 1.00 98.25 86 LYS A O 1
ATOM 696 N N . VAL A 1 87 ? -5.071 -6.799 -2.441 1.00 98.62 87 VAL A N 1
ATOM 697 C CA . VAL A 1 87 ? -4.886 -6.053 -3.683 1.00 98.62 87 VAL A CA 1
ATOM 698 C C . VAL A 1 87 ? -3.461 -5.516 -3.712 1.00 98.62 87 VAL A C 1
ATOM 700 O O . VAL A 1 87 ? -3.064 -4.778 -2.812 1.00 98.62 87 VAL A O 1
ATOM 703 N N . GLY A 1 88 ? -2.678 -5.871 -4.725 1.00 98.12 88 GLY A N 1
ATOM 704 C CA . GLY A 1 88 ? -1.405 -5.210 -5.005 1.00 98.12 88 GLY A CA 1
ATOM 705 C C . GLY A 1 88 ? -1.644 -3.966 -5.852 1.00 98.12 88 GLY A C 1
ATOM 706 O O . GLY A 1 88 ? -2.308 -4.052 -6.876 1.00 98.12 88 GLY A O 1
ATOM 707 N N . PHE A 1 89 ? -1.110 -2.814 -5.456 1.00 97.75 89 PHE A N 1
ATOM 708 C CA . PHE A 1 89 ? -1.075 -1.621 -6.298 1.00 97.75 89 PHE A CA 1
ATOM 709 C C . PHE A 1 89 ? 0.378 -1.257 -6.577 1.00 97.75 89 PHE A C 1
ATOM 711 O O . PHE A 1 89 ? 1.117 -0.894 -5.659 1.00 97.75 89 PHE A O 1
ATOM 718 N N . THR A 1 90 ? 0.788 -1.334 -7.841 1.00 94.50 90 THR A N 1
ATOM 719 C CA . THR A 1 90 ? 2.173 -1.061 -8.235 1.00 94.50 90 THR A CA 1
ATOM 720 C C . THR A 1 90 ? 2.264 -0.353 -9.583 1.00 94.50 90 THR A C 1
ATOM 722 O O . THR A 1 90 ? 1.306 -0.292 -10.354 1.00 94.50 90 THR A O 1
ATOM 725 N N . MET A 1 91 ? 3.425 0.243 -9.834 1.00 88.94 91 MET A N 1
ATOM 726 C CA . MET A 1 91 ? 3.750 0.962 -11.060 1.00 88.94 91 MET A CA 1
ATOM 727 C C . MET A 1 91 ? 5.225 0.734 -11.393 1.00 88.94 91 MET A C 1
ATOM 729 O O . MET A 1 91 ? 6.121 1.310 -10.773 1.00 88.94 91 MET A O 1
ATOM 733 N N . LEU A 1 92 ? 5.501 -0.154 -12.343 1.00 79.81 92 LEU A N 1
ATOM 734 C CA . LEU A 1 92 ? 6.848 -0.320 -12.877 1.00 79.81 92 LEU A CA 1
ATOM 735 C C . LEU A 1 92 ? 6.879 0.180 -14.308 1.00 79.81 92 LEU A C 1
ATOM 737 O O . LEU A 1 92 ? 6.093 -0.274 -15.126 1.00 79.81 92 LEU A O 1
ATOM 741 N N . GLU A 1 93 ? 7.802 1.085 -14.599 1.00 66.00 93 GLU A N 1
ATOM 742 C CA . GLU A 1 93 ? 8.023 1.628 -15.939 1.00 66.00 93 GLU A CA 1
ATOM 743 C C . GLU A 1 93 ? 9.435 1.240 -16.400 1.00 66.00 93 GLU A C 1
ATOM 745 O O . GLU A 1 93 ? 10.315 2.085 -16.542 1.00 66.00 93 GLU A O 1
ATOM 750 N N . VAL A 1 94 ? 9.682 -0.066 -16.549 1.00 72.31 94 VAL A N 1
ATOM 751 C CA . VAL A 1 94 ? 10.944 -0.613 -17.084 1.00 72.31 94 VAL A CA 1
ATOM 752 C C . VAL A 1 94 ? 10.656 -1.707 -18.117 1.00 72.31 94 VAL A C 1
ATOM 754 O O . VAL A 1 94 ? 9.517 -2.162 -18.243 1.00 72.31 94 VAL A O 1
ATOM 757 N N . ASP A 1 95 ? 11.685 -2.139 -18.849 1.00 71.94 95 ASP A N 1
ATOM 758 C CA . ASP A 1 95 ? 11.584 -3.216 -19.838 1.00 71.94 95 ASP A CA 1
ATOM 759 C C . ASP A 1 95 ? 11.370 -4.582 -19.157 1.00 71.94 95 ASP A C 1
ATOM 761 O O . ASP A 1 95 ? 12.314 -5.309 -18.842 1.00 71.94 95 ASP A O 1
ATOM 765 N N . GLY A 1 96 ? 10.101 -4.927 -18.932 1.00 78.12 96 GLY A N 1
ATOM 766 C CA . GLY A 1 96 ? 9.669 -6.190 -18.331 1.00 78.12 96 GLY A CA 1
ATOM 767 C C . GLY A 1 96 ? 9.567 -6.163 -16.803 1.00 78.12 96 GLY A C 1
ATOM 768 O O . GLY A 1 96 ? 10.000 -5.227 -16.135 1.00 78.12 96 GLY A O 1
ATOM 769 N N . LEU A 1 97 ? 8.958 -7.210 -16.241 1.00 87.06 97 LEU A N 1
ATOM 770 C CA . LEU A 1 97 ? 8.782 -7.353 -14.796 1.00 87.06 97 LEU A CA 1
ATOM 771 C C . LEU A 1 97 ? 9.892 -8.229 -14.193 1.00 87.06 97 LEU A C 1
ATOM 773 O O . LEU A 1 97 ? 10.086 -9.359 -14.653 1.00 87.06 97 LEU A O 1
ATOM 777 N N . PRO A 1 98 ? 10.597 -7.761 -13.146 1.00 91.19 98 PRO A N 1
ATOM 778 C CA . PRO A 1 98 ? 11.484 -8.597 -12.346 1.00 91.19 98 PRO A CA 1
ATOM 779 C C . PRO A 1 98 ? 10.776 -9.861 -11.831 1.00 91.19 98 PRO A C 1
ATOM 781 O O . PRO A 1 98 ? 9.589 -9.842 -11.503 1.00 91.19 98 PRO A O 1
ATOM 784 N N . ALA A 1 99 ? 11.493 -10.984 -11.755 1.00 92.62 99 ALA A N 1
ATOM 785 C CA . ALA A 1 99 ? 10.892 -12.277 -11.409 1.00 92.62 99 ALA A CA 1
ATOM 786 C C . ALA A 1 99 ? 10.298 -12.314 -9.986 1.00 92.62 99 ALA A C 1
ATOM 788 O O . ALA A 1 99 ? 9.288 -12.971 -9.741 1.00 92.62 99 ALA A O 1
ATOM 789 N N . ASP A 1 100 ? 10.913 -11.597 -9.051 1.00 93.19 100 ASP A N 1
ATOM 790 C CA . ASP A 1 100 ? 10.429 -11.402 -7.685 1.00 93.19 100 ASP A CA 1
ATOM 791 C C . ASP A 1 100 ? 9.147 -10.561 -7.635 1.00 93.19 100 ASP A C 1
ATOM 793 O O . ASP A 1 100 ? 8.238 -10.883 -6.868 1.00 93.19 100 ASP A O 1
ATOM 797 N N . TRP A 1 101 ? 9.018 -9.559 -8.507 1.00 93.94 101 TRP A N 1
ATOM 798 C CA . TRP A 1 101 ? 7.782 -8.791 -8.665 1.00 93.94 101 TRP A CA 1
ATOM 799 C C . TRP A 1 101 ? 6.651 -9.671 -9.192 1.00 93.94 101 TRP A C 1
ATOM 801 O O . TRP A 1 101 ? 5.572 -9.690 -8.603 1.00 93.94 101 TRP A O 1
ATOM 811 N N . VAL A 1 102 ? 6.912 -10.471 -10.232 1.00 94.38 102 VAL A N 1
ATOM 812 C CA . VAL A 1 102 ? 5.942 -11.446 -10.765 1.00 94.38 102 VAL A CA 1
ATOM 813 C C . VAL A 1 102 ? 5.506 -12.432 -9.677 1.00 94.38 102 VAL A C 1
ATOM 815 O O . VAL A 1 102 ? 4.315 -12.685 -9.498 1.00 94.38 102 VAL A O 1
ATOM 818 N N . ALA A 1 103 ? 6.456 -12.973 -8.909 1.00 96.25 103 ALA A N 1
ATOM 819 C CA . ALA A 1 103 ? 6.159 -13.904 -7.825 1.00 96.25 103 ALA A CA 1
ATOM 820 C C . ALA A 1 103 ? 5.303 -13.268 -6.718 1.00 96.25 103 ALA A C 1
ATOM 822 O O . ALA A 1 103 ? 4.409 -13.927 -6.182 1.00 96.25 103 ALA A O 1
ATOM 823 N N . ALA A 1 104 ? 5.552 -12.004 -6.373 1.00 96.81 104 ALA A N 1
ATOM 824 C CA . ALA A 1 104 ? 4.750 -11.287 -5.391 1.00 96.81 104 ALA A CA 1
ATOM 825 C C . ALA A 1 104 ? 3.348 -10.957 -5.920 1.00 96.81 104 ALA A C 1
ATOM 827 O O . ALA A 1 104 ? 2.372 -11.195 -5.209 1.00 96.81 104 ALA A O 1
ATOM 828 N N . CYS A 1 105 ? 3.233 -10.493 -7.168 1.00 96.44 105 CYS A N 1
ATOM 829 C CA . CYS A 1 105 ? 1.952 -10.218 -7.817 1.00 96.44 105 CYS A CA 1
ATOM 830 C C . CYS A 1 105 ? 1.056 -11.462 -7.866 1.00 96.44 105 CYS A C 1
ATOM 832 O O . CYS A 1 105 ? -0.099 -11.397 -7.456 1.00 96.44 105 CYS A O 1
ATOM 834 N N . ASN A 1 106 ? 1.612 -12.621 -8.234 1.00 96.88 106 ASN A N 1
ATOM 835 C CA . ASN A 1 106 ? 0.895 -13.904 -8.270 1.00 96.88 106 ASN A CA 1
ATOM 836 C C . ASN A 1 106 ? 0.423 -14.413 -6.894 1.00 96.88 106 ASN A C 1
ATOM 838 O O . ASN A 1 106 ? -0.293 -15.410 -6.816 1.00 96.88 106 ASN A O 1
ATOM 842 N N . ARG A 1 107 ? 0.843 -13.773 -5.796 1.00 98.00 107 ARG A N 1
ATOM 843 C CA . ARG A 1 107 ? 0.386 -14.077 -4.430 1.00 98.00 107 ARG A CA 1
ATOM 844 C C . ARG A 1 107 ? -0.669 -13.096 -3.915 1.00 98.00 107 ARG A C 1
ATOM 846 O O . ARG A 1 107 ? -1.130 -13.254 -2.781 1.00 98.00 107 ARG A O 1
ATOM 853 N N . MET A 1 108 ? -1.030 -12.096 -4.713 1.00 98.50 108 MET A N 1
ATOM 854 C CA . MET A 1 108 ? -2.149 -11.195 -4.453 1.00 98.50 108 MET A CA 1
ATOM 855 C C . MET A 1 108 ? -3.423 -11.765 -5.082 1.00 98.50 108 MET A C 1
ATOM 857 O O . MET A 1 108 ? -3.358 -12.601 -5.979 1.00 98.50 108 MET A O 1
ATOM 861 N N . ASP A 1 109 ? -4.581 -11.320 -4.603 1.00 98.44 109 ASP A N 1
ATOM 862 C CA . ASP A 1 109 ? -5.874 -11.733 -5.159 1.00 98.44 109 ASP A CA 1
ATOM 863 C C . ASP A 1 109 ? -6.253 -10.865 -6.376 1.00 98.44 109 ASP A C 1
ATOM 865 O O . ASP A 1 109 ? -6.934 -11.329 -7.287 1.00 98.44 109 ASP A O 1
ATOM 869 N N . GLU A 1 110 ? -5.773 -9.616 -6.416 1.00 97.62 110 GLU A N 1
ATOM 870 C CA . GLU A 1 110 ? -5.909 -8.687 -7.542 1.00 97.62 110 GLU A CA 1
ATOM 871 C C . GLU A 1 110 ? -4.666 -7.799 -7.673 1.00 97.62 110 GLU A C 1
ATOM 873 O O . GLU A 1 110 ? -4.024 -7.469 -6.670 1.00 97.62 110 GLU A O 1
ATOM 878 N N . ILE A 1 111 ? -4.379 -7.341 -8.895 1.00 97.06 111 ILE A N 1
ATOM 879 C CA . ILE A 1 111 ? -3.382 -6.301 -9.168 1.00 97.06 111 ILE A CA 1
ATOM 880 C C . ILE A 1 111 ? -4.060 -5.093 -9.801 1.00 97.06 111 ILE A C 1
ATOM 882 O O . ILE A 1 111 ? -4.782 -5.204 -10.790 1.00 97.06 111 ILE A O 1
ATOM 886 N N . TRP A 1 112 ? -3.821 -3.924 -9.217 1.00 96.88 112 TRP A N 1
ATOM 887 C CA . TRP A 1 112 ? -4.255 -2.633 -9.728 1.00 96.88 112 TRP A CA 1
ATOM 888 C C . TRP A 1 112 ? -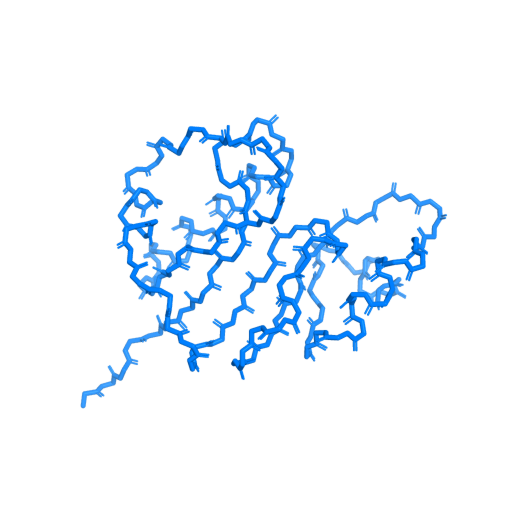3.040 -1.829 -10.184 1.00 96.88 112 TRP A C 1
ATOM 890 O O . TRP A 1 112 ? -1.993 -1.805 -9.534 1.00 96.88 112 TRP A O 1
ATOM 900 N N . THR A 1 113 ? -3.199 -1.127 -11.297 1.00 94.06 113 THR A N 1
ATOM 901 C CA . THR A 1 113 ? -2.162 -0.288 -11.899 1.00 94.06 113 THR A CA 1
ATOM 902 C C . THR A 1 113 ? -2.751 1.084 -12.240 1.00 94.06 113 THR A C 1
ATOM 904 O O . THR A 1 113 ? -3.971 1.222 -12.380 1.00 94.06 113 THR A O 1
ATOM 907 N N . PRO A 1 114 ? -1.928 2.142 -12.362 1.00 91.31 114 PRO A N 1
ATOM 908 C CA . PRO A 1 114 ? -2.431 3.483 -12.667 1.00 91.31 114 PRO A CA 1
ATOM 909 C C . PRO A 1 114 ? -2.857 3.659 -14.134 1.00 91.31 114 PRO A C 1
ATOM 911 O O . PRO A 1 114 ? -3.437 4.689 -14.478 1.00 91.31 114 PRO A O 1
ATOM 914 N N . SER A 1 115 ? -2.548 2.704 -15.017 1.00 88.50 115 SER A N 1
ATOM 915 C CA . SER A 1 115 ? -2.759 2.838 -16.458 1.00 88.50 115 SER A CA 1
ATOM 916 C C . SER A 1 115 ? -3.127 1.511 -17.114 1.00 88.50 115 SER A C 1
ATOM 918 O O . SER A 1 115 ? -2.786 0.433 -16.634 1.00 88.50 115 SER A O 1
ATOM 920 N N . ARG A 1 116 ? -3.785 1.597 -18.275 1.00 87.06 116 ARG A N 1
ATOM 921 C CA . ARG A 1 116 ? -4.124 0.424 -19.090 1.00 87.06 116 ARG A CA 1
ATOM 922 C C . ARG A 1 116 ? -2.894 -0.395 -19.479 1.00 87.06 116 ARG A C 1
ATOM 924 O O . ARG A 1 116 ? -2.952 -1.611 -19.412 1.00 87.06 116 ARG A O 1
ATOM 931 N N . TRP A 1 117 ? -1.798 0.276 -19.837 1.00 86.69 117 TRP A N 1
ATOM 932 C CA . TRP A 1 117 ? -0.541 -0.398 -20.163 1.00 86.69 117 TRP A CA 1
ATOM 933 C C . TRP A 1 117 ? -0.070 -1.272 -18.996 1.00 86.69 117 TRP A C 1
ATOM 935 O O . TRP A 1 117 ? 0.232 -2.440 -19.196 1.00 86.69 117 TRP A O 1
ATOM 945 N N . GLY A 1 118 ? -0.112 -0.753 -17.763 1.00 85.12 118 GLY A N 1
ATOM 946 C CA . GLY A 1 118 ? 0.242 -1.548 -16.589 1.00 85.12 118 GLY A CA 1
ATOM 947 C C . GLY A 1 118 ? -0.664 -2.770 -16.421 1.00 85.12 118 GLY A C 1
ATOM 948 O O . GLY A 1 118 ? -0.175 -3.844 -16.108 1.00 85.12 118 GLY A O 1
ATOM 949 N N . ALA A 1 119 ? -1.968 -2.633 -16.670 1.00 86.81 119 ALA A N 1
ATOM 950 C CA . ALA A 1 119 ? -2.915 -3.750 -16.578 1.00 86.81 119 ALA A CA 1
ATOM 951 C C . ALA A 1 119 ? -2.725 -4.828 -17.665 1.00 86.81 119 ALA A C 1
ATOM 953 O O . ALA A 1 119 ? -3.239 -5.929 -17.518 1.00 86.81 119 ALA A O 1
ATOM 954 N N . GLU A 1 120 ? -2.037 -4.515 -18.765 1.00 87.06 120 GLU A N 1
ATOM 955 C CA . GLU A 1 120 ? -1.690 -5.483 -19.815 1.00 87.06 120 GLU A CA 1
ATOM 956 C C . GLU A 1 120 ? -0.339 -6.171 -19.546 1.00 87.06 120 GLU A C 1
ATOM 958 O O . GLU A 1 120 ? -0.058 -7.218 -20.127 1.00 87.06 120 GLU A O 1
ATOM 963 N N . VAL A 1 121 ? 0.495 -5.583 -18.681 1.00 83.75 121 VAL A N 1
ATOM 964 C CA . VAL A 1 121 ? 1.854 -6.052 -18.366 1.00 83.75 121 VAL A CA 1
ATOM 965 C C . VAL A 1 121 ? 1.911 -6.890 -17.084 1.00 83.75 121 VAL A C 1
ATOM 967 O O . VAL A 1 121 ? 2.707 -7.829 -17.028 1.00 83.75 121 VAL A O 1
ATOM 970 N N . PHE A 1 122 ? 1.117 -6.536 -16.068 1.00 80.94 122 PHE A N 1
ATOM 971 C CA . PHE A 1 122 ? 1.043 -7.208 -14.763 1.00 80.94 122 PHE A CA 1
ATOM 972 C C . PHE A 1 122 ? -0.053 -8.270 -14.715 1.00 80.94 122 PHE A C 1
ATOM 974 O O . PHE A 1 122 ? 0.213 -9.327 -14.099 1.00 80.94 122 PHE A O 1
#

Mean predicted aligned error: 3.54 Å